Protein AF-A0A662VJV2-F1 (afdb_monomer_lite)

Structure (mmCIF, N/CA/C/O backbone):
data_AF-A0A662VJV2-F1
#
_entry.id   AF-A0A662VJV2-F1
#
loop_
_atom_site.group_PDB
_atom_site.id
_atom_site.type_symbol
_atom_site.label_atom_id
_atom_site.label_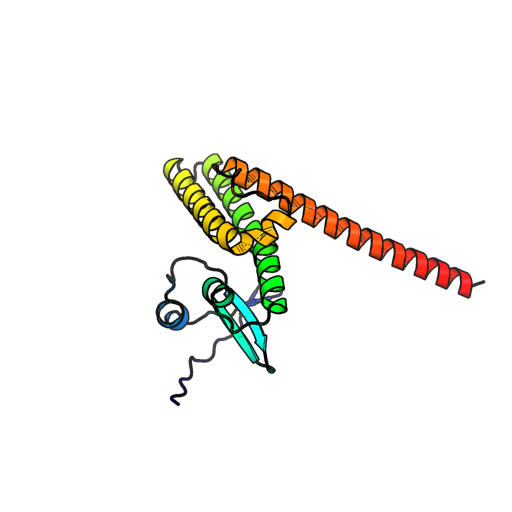alt_id
_atom_site.label_comp_id
_atom_site.label_asym_id
_atom_site.label_entity_id
_atom_site.label_seq_id
_atom_site.pdbx_PDB_ins_code
_atom_site.Cartn_x
_atom_site.Cartn_y
_atom_site.Cartn_z
_atom_site.occupancy
_atom_site.B_iso_or_equiv
_atom_site.auth_seq_id
_atom_site.auth_comp_id
_atom_site.auth_asym_id
_atom_site.auth_atom_id
_atom_site.pdbx_PDB_model_num
ATOM 1 N N . MET A 1 1 ? -32.078 6.610 -17.273 1.00 38.38 1 MET A N 1
ATOM 2 C CA . MET A 1 1 ? -30.738 6.256 -16.756 1.00 38.38 1 MET A CA 1
ATOM 3 C C . MET A 1 1 ? -30.372 4.890 -17.289 1.00 38.38 1 MET A C 1
ATOM 5 O O . MET A 1 1 ? -31.079 3.932 -16.999 1.00 38.38 1 MET A O 1
ATOM 9 N N . GLU A 1 2 ? -29.330 4.816 -18.106 1.00 34.4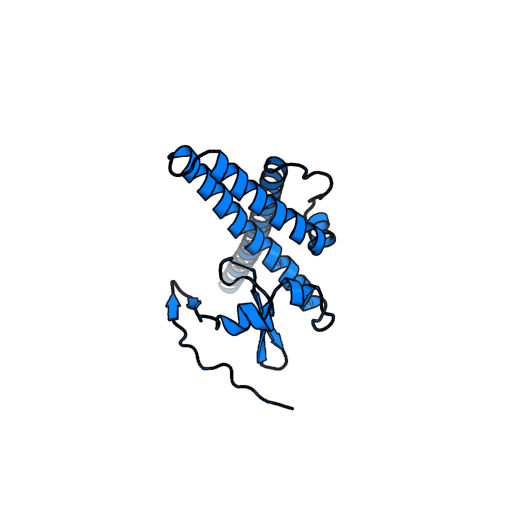1 2 GLU A N 1
ATOM 10 C CA . GLU A 1 2 ? -28.870 3.558 -18.688 1.00 34.41 2 GLU A CA 1
ATOM 11 C C . GLU A 1 2 ? -28.183 2.712 -17.603 1.00 34.41 2 GLU A C 1
ATOM 13 O O . GLU A 1 2 ? -27.300 3.191 -16.892 1.00 34.41 2 GLU A O 1
ATOM 18 N N . ARG A 1 3 ? -28.641 1.470 -17.416 1.00 33.72 3 ARG A N 1
ATOM 19 C CA . ARG A 1 3 ? -28.059 0.504 -16.474 1.00 33.72 3 ARG A CA 1
ATOM 20 C C . ARG A 1 3 ? -27.280 -0.527 -17.287 1.00 33.72 3 ARG A C 1
ATOM 22 O O . ARG A 1 3 ? -27.887 -1.283 -18.038 1.00 33.72 3 ARG A O 1
ATOM 29 N N . LYS A 1 4 ? -25.953 -0.569 -17.131 1.00 45.94 4 LYS A N 1
ATOM 30 C CA . LYS A 1 4 ? -25.071 -1.542 -17.795 1.00 45.94 4 LYS A CA 1
ATOM 31 C C . LYS A 1 4 ? -24.564 -2.563 -16.777 1.00 45.94 4 LYS A C 1
ATOM 33 O O . LYS A 1 4 ? -24.020 -2.197 -15.741 1.00 45.94 4 LYS A O 1
ATOM 38 N N . TYR A 1 5 ? -24.764 -3.844 -17.069 1.00 57.28 5 TYR A N 1
ATOM 39 C CA . TYR A 1 5 ? -24.251 -4.958 -16.274 1.00 57.28 5 TYR A CA 1
ATOM 40 C C . TYR A 1 5 ? -22.806 -5.267 -16.689 1.00 57.28 5 TYR A C 1
ATOM 42 O O . TYR A 1 5 ? -22.539 -5.521 -17.862 1.00 57.28 5 TYR A O 1
ATOM 50 N N . PHE A 1 6 ? -21.869 -5.239 -15.739 1.00 56.38 6 PHE A N 1
ATOM 51 C CA . PHE A 1 6 ? -20.427 -5.392 -16.002 1.00 56.38 6 PHE A CA 1
ATOM 52 C C . PHE A 1 6 ? -19.909 -6.837 -15.864 1.00 56.38 6 PHE A C 1
ATOM 54 O O . PHE A 1 6 ? -18.735 -7.110 -16.126 1.00 56.38 6 PHE A O 1
ATOM 61 N N . GLY A 1 7 ? -20.797 -7.782 -15.541 1.00 57.12 7 GLY A N 1
ATOM 62 C CA . GLY A 1 7 ? -20.510 -9.215 -15.534 1.00 57.12 7 GLY A CA 1
ATOM 63 C C . GLY A 1 7 ? -20.287 -9.813 -14.147 1.00 57.12 7 GLY A C 1
ATOM 64 O O . GLY A 1 7 ? -19.989 -9.124 -13.176 1.00 57.12 7 GLY A O 1
ATOM 65 N N . MET A 1 8 ? -20.416 -11.136 -14.083 1.00 67.62 8 MET A N 1
ATOM 66 C CA . MET A 1 8 ? -20.088 -11.956 -12.921 1.00 67.62 8 MET A CA 1
ATOM 67 C C . MET A 1 8 ? -18.618 -12.383 -12.992 1.00 67.62 8 MET A C 1
ATOM 69 O O . MET A 1 8 ? -18.073 -12.605 -14.080 1.00 67.62 8 MET A O 1
ATOM 73 N N . ARG A 1 9 ? -17.956 -12.491 -11.843 1.00 75.69 9 ARG A N 1
ATOM 74 C CA . ARG A 1 9 ? -16.592 -13.016 -11.728 1.00 75.69 9 ARG A CA 1
ATOM 75 C C . ARG A 1 9 ? -16.561 -14.057 -10.621 1.00 75.69 9 ARG A C 1
ATOM 77 O O . ARG A 1 9 ? -17.222 -13.886 -9.601 1.00 75.69 9 ARG A O 1
ATOM 84 N N . PHE A 1 10 ? -15.806 -15.126 -10.841 1.00 70.81 10 PHE A N 1
ATOM 85 C CA . PHE A 1 10 ? -15.585 -16.145 -9.824 1.00 70.81 10 PHE A CA 1
ATOM 86 C C . PHE A 1 10 ? -14.586 -15.628 -8.789 1.00 70.81 10 PHE A C 1
ATOM 88 O O . PHE A 1 10 ? -13.532 -15.102 -9.151 1.00 70.81 10 PHE A O 1
ATOM 95 N N . ALA A 1 11 ? -14.927 -15.784 -7.513 1.00 78.56 11 ALA A N 1
ATOM 96 C CA . ALA A 1 11 ? -13.984 -15.599 -6.424 1.00 78.56 11 ALA A CA 1
ATOM 97 C C . ALA A 1 11 ? -13.073 -16.831 -6.353 1.00 78.56 11 ALA A C 1
ATOM 99 O O . ALA A 1 11 ? -13.557 -17.958 -6.252 1.00 78.56 11 ALA A O 1
ATOM 100 N N . ILE A 1 12 ? -11.761 -16.618 -6.433 1.00 78.44 12 ILE A N 1
ATOM 101 C CA . ILE A 1 12 ? -10.755 -17.683 -6.391 1.00 78.44 12 ILE A CA 1
ATOM 102 C C . ILE A 1 12 ? -10.086 -17.653 -5.011 1.00 78.44 12 ILE A C 1
ATOM 104 O O . ILE A 1 12 ? -9.543 -16.607 -4.637 1.00 78.44 12 ILE A O 1
ATOM 108 N N . PRO A 1 13 ? -10.093 -18.756 -4.246 1.00 68.00 13 PRO A N 1
ATOM 109 C CA . PRO A 1 13 ? -9.385 -18.817 -2.973 1.00 68.00 13 PRO A CA 1
ATOM 110 C C . PRO A 1 13 ? -7.865 -18.718 -3.182 1.00 68.00 13 PRO A C 1
ATOM 112 O O . PRO A 1 13 ? -7.304 -19.311 -4.103 1.00 68.00 13 PRO A O 1
ATOM 115 N N . SER A 1 14 ? -7.181 -17.958 -2.326 1.00 63.84 14 SER A N 1
ATOM 116 C CA . SER A 1 14 ? -5.733 -17.741 -2.377 1.00 63.84 14 SER A CA 1
ATOM 117 C C . SER A 1 14 ? -5.179 -17.428 -0.986 1.00 63.84 14 SER A C 1
ATOM 119 O O . SER A 1 14 ? -5.292 -16.294 -0.520 1.00 63.84 14 SER A O 1
ATOM 121 N N . GLY A 1 15 ? -4.513 -18.402 -0.355 1.00 50.97 15 GLY A N 1
ATOM 122 C CA . GLY A 1 15 ? -3.727 -18.190 0.870 1.00 50.97 15 GLY A CA 1
ATOM 123 C C . GLY A 1 15 ? -4.503 -17.520 2.010 1.00 50.97 15 GLY A C 1
ATOM 124 O O . GLY A 1 15 ? -4.025 -16.537 2.559 1.00 50.97 15 GLY A O 1
ATOM 125 N N . GLY A 1 16 ? -5.721 -17.989 2.301 1.00 69.31 16 GLY A N 1
ATOM 126 C CA . GLY A 1 16 ? -6.588 -17.425 3.351 1.00 69.31 16 GLY A CA 1
ATOM 127 C C . GLY A 1 16 ? -7.460 -16.236 2.922 1.00 69.31 16 GLY A C 1
ATOM 128 O O . GLY A 1 16 ? -8.270 -15.766 3.709 1.00 69.31 16 GLY A O 1
ATOM 129 N N . SER A 1 17 ? -7.347 -15.776 1.673 1.00 66.56 17 SER A N 1
ATOM 130 C CA . SER A 1 17 ? -8.163 -14.690 1.104 1.00 66.56 17 SER A CA 1
ATOM 131 C C . SER A 1 17 ? -8.903 -15.133 -0.163 1.00 66.56 17 SER A C 1
ATOM 133 O O . SER A 1 17 ? -8.643 -16.212 -0.700 1.00 66.56 17 SER A O 1
ATOM 135 N N . HIS A 1 18 ? -9.812 -14.293 -0.664 1.00 71.62 18 HIS A N 1
ATOM 136 C CA . HIS A 1 18 ? -10.472 -14.485 -1.956 1.00 71.62 18 HIS A CA 1
ATOM 137 C C . HIS A 1 18 ? -10.020 -13.408 -2.941 1.00 71.62 18 HIS A C 1
ATOM 139 O O . HIS A 1 18 ? -9.952 -12.230 -2.600 1.00 71.62 18 HIS A O 1
ATOM 145 N N . LYS A 1 19 ? -9.726 -13.808 -4.179 1.00 80.25 19 LYS A N 1
ATOM 146 C CA . LYS A 1 19 ? -9.345 -12.907 -5.271 1.00 80.25 19 LYS A CA 1
ATOM 147 C C . LYS A 1 19 ? -10.443 -12.847 -6.321 1.00 80.25 19 LYS A C 1
ATOM 149 O O . LYS A 1 19 ? -11.000 -13.876 -6.696 1.00 80.25 19 LYS A O 1
ATOM 154 N N . VAL A 1 20 ? -10.702 -11.648 -6.838 1.00 78.12 20 VAL A N 1
ATOM 155 C CA . VAL A 1 20 ? -11.594 -11.408 -7.978 1.00 78.12 20 VAL A CA 1
ATOM 156 C C . VAL A 1 20 ? -10.830 -10.622 -9.037 1.00 78.12 20 VAL A C 1
ATOM 158 O O . VAL A 1 20 ? -10.206 -9.607 -8.739 1.00 78.12 20 VAL A O 1
ATOM 161 N N . THR A 1 21 ? -10.868 -11.086 -10.286 1.00 80.00 21 THR A N 1
ATOM 162 C CA . THR A 1 21 ? -10.237 -10.377 -11.406 1.00 80.00 21 THR A CA 1
ATOM 163 C C . THR A 1 21 ? -11.156 -9.278 -11.926 1.00 80.00 21 THR A C 1
ATOM 165 O O . THR A 1 21 ? -12.260 -9.554 -12.406 1.00 80.00 21 THR A O 1
ATOM 168 N N . LEU A 1 22 ? -10.682 -8.033 -11.883 1.00 79.56 22 LEU A N 1
ATOM 169 C CA . LEU A 1 22 ? -11.408 -6.895 -12.437 1.00 79.56 22 LEU A CA 1
ATOM 170 C C . LEU A 1 22 ? -11.365 -6.904 -13.977 1.00 79.56 22 LEU A C 1
ATOM 172 O O . LEU A 1 22 ? -10.326 -7.222 -14.563 1.00 79.56 22 LEU A O 1
ATOM 176 N N . PRO A 1 23 ? -12.473 -6.567 -14.666 1.00 79.56 23 PRO A N 1
ATOM 177 C CA . PRO A 1 23 ? -12.475 -6.438 -16.119 1.00 79.56 23 PRO A CA 1
ATOM 178 C C . PRO A 1 23 ? -11.491 -5.358 -16.583 1.00 79.56 23 PRO A C 1
ATOM 180 O O . PRO A 1 23 ? -11.492 -4.247 -16.059 1.00 79.56 23 PRO A O 1
ATOM 183 N N . LYS A 1 24 ? -10.719 -5.650 -17.634 1.00 81.38 24 LYS A N 1
ATOM 184 C CA . LYS A 1 24 ? -9.764 -4.699 -18.224 1.00 81.38 24 LYS A CA 1
ATOM 185 C C . LYS A 1 24 ? -10.417 -3.373 -18.640 1.00 81.38 24 LYS A C 1
ATOM 187 O O . LYS A 1 24 ? -9.817 -2.322 -18.472 1.00 81.38 24 LYS A O 1
ATOM 192 N N . THR A 1 25 ? -11.658 -3.420 -19.121 1.00 82.31 25 THR A N 1
ATOM 193 C CA . THR A 1 25 ? -12.433 -2.238 -19.526 1.00 82.31 25 THR A CA 1
ATOM 194 C C . THR A 1 25 ? -12.760 -1.307 -18.359 1.00 82.31 25 THR A C 1
ATOM 196 O O . THR A 1 25 ? -12.705 -0.097 -18.527 1.00 82.31 25 THR A O 1
ATOM 199 N N . LEU A 1 26 ? -13.029 -1.834 -17.156 1.00 80.88 26 LEU A N 1
ATOM 200 C CA . LEU A 1 26 ? -13.175 -1.000 -15.955 1.00 80.88 26 LEU A CA 1
ATOM 201 C C . LEU A 1 26 ? -11.878 -0.215 -15.700 1.00 80.88 26 LEU A C 1
ATOM 203 O O . LEU A 1 26 ? -11.906 0.991 -15.478 1.00 80.88 26 LEU A O 1
ATOM 207 N N . VAL A 1 27 ? -10.738 -0.897 -15.803 1.00 81.88 27 VAL A N 1
ATOM 208 C CA . VAL A 1 27 ? -9.419 -0.306 -15.557 1.00 81.88 27 VAL A CA 1
ATOM 209 C C . VAL A 1 27 ? -9.063 0.749 -16.611 1.00 81.88 27 VAL A C 1
ATOM 211 O O . VAL A 1 27 ? -8.701 1.870 -16.262 1.00 81.88 27 VAL A O 1
ATOM 214 N N . GLU A 1 28 ? -9.189 0.418 -17.896 1.00 84.44 28 GLU A N 1
ATOM 215 C CA . GLU A 1 28 ? -8.729 1.284 -18.989 1.00 84.44 28 GLU A CA 1
ATOM 216 C C . GLU A 1 28 ? -9.735 2.381 -19.360 1.00 84.44 28 GLU A C 1
ATOM 218 O O . GLU A 1 28 ? -9.326 3.502 -19.649 1.00 84.44 28 GLU A O 1
ATOM 223 N N . GLU A 1 29 ? -11.042 2.103 -19.338 1.00 82.88 29 GLU A N 1
ATOM 224 C CA . GLU A 1 29 ? -12.062 3.049 -19.816 1.00 82.88 29 GLU A CA 1
ATOM 225 C C . GLU A 1 29 ? -12.680 3.872 -18.681 1.00 82.88 29 GLU A C 1
ATOM 227 O O . GLU A 1 29 ? -12.889 5.076 -18.840 1.00 82.88 29 GLU A O 1
ATOM 232 N N . VAL A 1 30 ? -12.969 3.245 -17.533 1.00 79.94 30 VAL A N 1
ATOM 233 C CA . VAL A 1 30 ? -13.621 3.929 -16.401 1.00 79.94 30 VAL A CA 1
ATOM 234 C C . VAL A 1 30 ? -12.587 4.633 -15.534 1.00 79.94 30 VAL A C 1
ATOM 236 O O . VAL A 1 30 ? -12.712 5.829 -15.280 1.00 79.94 30 VAL A O 1
ATOM 239 N N . TRP A 1 31 ? -11.543 3.918 -15.115 1.00 82.06 31 TRP A N 1
ATOM 240 C CA . TRP A 1 31 ? -10.487 4.486 -14.273 1.00 82.06 31 TRP A CA 1
ATOM 241 C C . TRP A 1 31 ? -9.362 5.156 -15.062 1.00 82.06 31 TRP A C 1
ATOM 243 O O . TRP A 1 31 ? -8.546 5.855 -14.470 1.00 82.06 31 TRP A O 1
ATOM 253 N N . ARG A 1 32 ? -9.322 4.989 -16.393 1.00 82.75 32 ARG A N 1
ATOM 254 C CA . ARG A 1 32 ? -8.286 5.570 -17.268 1.00 82.75 32 ARG A CA 1
ATOM 255 C C . ARG A 1 32 ? -6.863 5.202 -16.827 1.00 82.75 32 ARG A C 1
ATOM 257 O O . ARG A 1 32 ? -5.937 6.002 -16.949 1.00 82.75 32 ARG A O 1
ATOM 264 N N . ARG A 1 33 ? -6.687 3.983 -16.307 1.00 78.75 33 ARG A N 1
ATOM 265 C CA . ARG A 1 33 ? -5.404 3.440 -15.845 1.00 78.75 33 ARG A CA 1
ATOM 266 C C . ARG A 1 33 ? -4.813 2.468 -16.854 1.00 78.75 33 ARG A C 1
ATOM 268 O O . ARG A 1 33 ? -5.524 1.760 -17.562 1.00 78.75 33 ARG A O 1
ATOM 275 N N . SER A 1 34 ? -3.484 2.391 -16.869 1.00 76.12 34 SER A N 1
ATOM 276 C CA . SER A 1 34 ? -2.772 1.337 -17.589 1.00 76.12 34 SER A CA 1
ATOM 277 C C . SER A 1 34 ? -3.055 -0.016 -16.939 1.00 76.12 34 SER A C 1
ATOM 279 O O . SER A 1 34 ? -2.812 -0.202 -15.751 1.00 76.12 34 SER A O 1
ATOM 281 N N . SER A 1 35 ? -3.493 -0.996 -17.729 1.00 68.81 35 SER A N 1
ATOM 282 C CA . SER A 1 35 ? -3.644 -2.388 -17.278 1.00 68.81 35 SER A CA 1
ATOM 283 C C . SER A 1 35 ? -2.310 -3.107 -17.029 1.00 68.81 35 SER A C 1
ATOM 285 O O . SER A 1 35 ? -2.301 -4.245 -16.563 1.00 68.81 35 SER A O 1
ATOM 287 N N . ARG A 1 36 ? -1.180 -2.466 -17.363 1.00 65.56 36 ARG A N 1
ATOM 288 C CA . ARG A 1 36 ? 0.172 -3.031 -17.235 1.00 65.56 36 ARG A CA 1
ATOM 289 C C . ARG A 1 36 ? 0.869 -2.660 -15.928 1.00 65.56 36 ARG A C 1
ATOM 291 O O . ARG A 1 36 ? 1.921 -3.220 -15.638 1.00 65.56 36 ARG A O 1
ATOM 298 N N . GLU A 1 37 ? 0.312 -1.730 -15.158 1.00 65.75 37 GLU A N 1
ATOM 299 C CA . GLU A 1 37 ? 0.891 -1.275 -13.895 1.00 65.75 37 GLU A CA 1
ATOM 300 C C . GLU A 1 37 ? -0.068 -1.541 -12.737 1.00 65.75 37 GLU A C 1
ATOM 302 O O . GLU A 1 37 ? -1.281 -1.397 -12.872 1.00 65.75 37 GLU A O 1
ATOM 307 N N . GLY A 1 38 ? 0.478 -1.952 -11.591 1.00 68.31 38 GLY A N 1
ATOM 308 C CA . GLY A 1 38 ? -0.301 -2.082 -10.365 1.00 68.31 38 GLY A CA 1
ATOM 309 C C . GLY A 1 38 ? -0.603 -0.705 -9.782 1.00 68.31 38 GLY A C 1
ATOM 310 O O . GLY A 1 38 ? 0.294 0.129 -9.674 1.00 68.31 38 GLY A O 1
ATOM 311 N N . PHE A 1 39 ? -1.849 -0.483 -9.378 1.00 74.38 39 PHE A N 1
ATOM 312 C CA . PHE A 1 39 ? -2.289 0.734 -8.701 1.00 74.38 39 PHE A CA 1
ATOM 313 C C . PHE A 1 39 ? -3.189 0.372 -7.508 1.00 74.38 39 PHE A C 1
ATOM 315 O O . PHE A 1 39 ? -3.821 -0.688 -7.519 1.00 74.38 39 PHE A O 1
ATOM 322 N N . PRO A 1 40 ? -3.216 1.208 -6.458 1.00 75.38 40 PRO A N 1
ATOM 323 C CA . PRO A 1 40 ? -4.037 0.964 -5.278 1.00 75.38 40 PRO A CA 1
ATOM 324 C C . PRO A 1 40 ? -5.528 1.171 -5.572 1.00 75.38 40 PRO A C 1
ATOM 326 O O . PRO A 1 40 ? -5.916 2.104 -6.280 1.00 75.38 40 PRO A O 1
ATOM 329 N N . ILE A 1 41 ? -6.350 0.292 -5.002 1.00 81.81 41 ILE A N 1
ATOM 330 C CA . ILE A 1 41 ? -7.810 0.278 -5.128 1.00 81.81 41 ILE A CA 1
ATOM 331 C C . ILE A 1 41 ? -8.390 0.215 -3.717 1.00 81.81 41 ILE A C 1
ATOM 333 O O . ILE A 1 41 ? -7.911 -0.563 -2.893 1.00 81.81 41 ILE A O 1
ATOM 337 N N . CYS A 1 42 ? -9.425 1.006 -3.466 1.00 82.00 42 CYS A N 1
ATOM 338 C CA . CYS A 1 42 ? -10.130 1.078 -2.195 1.00 82.00 42 CYS A CA 1
ATOM 339 C C . CYS A 1 42 ? -11.476 0.351 -2.292 1.00 82.00 42 CYS A C 1
ATOM 341 O O . CYS A 1 42 ? -12.168 0.438 -3.310 1.00 82.00 42 CYS A O 1
ATOM 343 N N . PHE A 1 43 ? -11.851 -0.351 -1.223 1.00 84.06 43 PHE A N 1
ATOM 344 C CA . PHE A 1 43 ? -13.154 -0.997 -1.077 1.00 84.06 43 PHE A CA 1
ATOM 345 C C . PHE A 1 43 ? -13.923 -0.280 0.028 1.00 84.06 43 PHE A C 1
ATOM 347 O O . PHE A 1 43 ? -13.470 -0.263 1.167 1.00 84.06 43 PHE A O 1
ATOM 354 N N . VAL A 1 44 ? -15.075 0.306 -0.293 1.00 81.81 44 VAL A N 1
ATOM 355 C CA . VAL A 1 44 ? -15.846 1.125 0.653 1.00 81.81 44 VAL A CA 1
ATOM 356 C C . VAL A 1 44 ? -17.261 0.577 0.777 1.00 81.81 44 VAL A C 1
ATOM 358 O O . VAL A 1 44 ? -17.946 0.410 -0.229 1.00 81.81 44 VAL A O 1
ATOM 361 N N . LEU A 1 45 ? -17.721 0.302 1.998 1.00 79.25 45 LEU A N 1
ATOM 362 C CA . LEU A 1 45 ? -19.107 -0.092 2.258 1.00 79.25 45 LEU A CA 1
ATOM 363 C C . LEU A 1 45 ? -19.955 1.158 2.531 1.00 79.25 45 LEU A C 1
ATOM 365 O O . LEU A 1 45 ? -19.815 1.784 3.575 1.00 79.25 45 LEU A O 1
ATOM 369 N N . MET A 1 46 ? -20.863 1.504 1.618 1.00 78.94 46 MET A N 1
ATOM 370 C CA . MET A 1 46 ? -21.834 2.590 1.808 1.00 78.94 46 MET A CA 1
ATOM 371 C C . MET A 1 46 ? -23.237 2.093 1.482 1.00 78.94 46 MET A C 1
ATOM 373 O O . MET A 1 46 ? -23.435 1.405 0.484 1.00 78.94 46 MET A O 1
ATOM 377 N N . GLU A 1 47 ? -24.218 2.423 2.326 1.00 83.06 47 GLU A N 1
ATOM 378 C CA . GLU A 1 47 ? -25.633 2.069 2.109 1.00 83.06 47 GLU A CA 1
ATOM 379 C C . GLU A 1 47 ? -25.845 0.575 1.779 1.00 83.06 47 GLU A C 1
ATOM 381 O O . GLU A 1 47 ? -26.618 0.208 0.891 1.00 83.06 47 GLU A O 1
ATOM 386 N N . ASN A 1 48 ? -25.123 -0.302 2.489 1.00 79.44 48 ASN A N 1
ATOM 387 C CA . ASN A 1 48 ? -25.145 -1.756 2.292 1.00 79.44 48 ASN A CA 1
ATOM 388 C C . ASN A 1 48 ? -24.638 -2.222 0.907 1.00 79.44 48 ASN A C 1
ATOM 390 O O . ASN A 1 48 ? -25.027 -3.280 0.407 1.00 79.44 48 ASN A O 1
ATOM 394 N N . ARG A 1 49 ? -23.778 -1.426 0.259 1.00 81.62 49 ARG A N 1
ATOM 395 C CA . ARG A 1 49 ? -23.137 -1.737 -1.025 1.00 81.62 49 ARG A CA 1
ATOM 396 C C . ARG A 1 49 ? -21.635 -1.529 -0.945 1.00 81.62 49 ARG A C 1
ATOM 398 O O . ARG A 1 49 ? -21.173 -0.536 -0.395 1.00 81.62 49 ARG A O 1
ATOM 405 N N . VAL A 1 50 ? -20.881 -2.453 -1.533 1.00 79.88 50 VAL A N 1
ATOM 406 C CA . VAL A 1 50 ? -19.429 -2.316 -1.675 1.00 79.88 50 VAL A CA 1
ATOM 407 C C . VAL A 1 50 ? -19.127 -1.557 -2.961 1.00 79.88 50 VAL A C 1
ATOM 409 O O . VAL A 1 50 ? -19.455 -2.011 -4.059 1.00 79.88 50 VAL A O 1
ATOM 412 N N . PHE A 1 51 ? -18.489 -0.407 -2.810 1.00 82.44 51 PHE A N 1
ATOM 413 C CA . PHE A 1 51 ? -17.908 0.387 -3.877 1.00 82.44 51 PHE A CA 1
ATOM 414 C C . PHE A 1 51 ? -16.440 0.008 -4.028 1.00 82.44 51 PHE A C 1
ATOM 416 O O . PHE A 1 51 ? -15.737 -0.198 -3.042 1.00 82.44 51 PHE A O 1
ATOM 423 N N . ILE A 1 52 ? -15.994 -0.109 -5.275 1.00 85.44 52 ILE A N 1
ATOM 424 C CA . ILE A 1 52 ? -14.597 -0.357 -5.623 1.00 85.44 52 ILE A CA 1
ATOM 425 C C . ILE A 1 52 ? -14.132 0.883 -6.376 1.00 85.44 52 ILE A C 1
ATOM 427 O O . ILE A 1 52 ? -14.655 1.163 -7.457 1.00 85.44 52 ILE A O 1
ATOM 431 N N . GLU A 1 53 ? -13.185 1.624 -5.813 1.00 84.00 53 GLU A N 1
ATOM 432 C CA . GLU A 1 53 ? -12.740 2.908 -6.354 1.00 84.00 53 GLU A CA 1
ATOM 433 C C . GLU A 1 53 ? -11.216 2.946 -6.500 1.00 84.00 53 GLU A C 1
ATOM 435 O O . GLU A 1 53 ? -10.470 2.386 -5.698 1.00 84.00 53 GLU A O 1
ATOM 440 N N . ASP A 1 54 ? -10.749 3.619 -7.546 1.00 84.00 54 ASP A N 1
ATOM 441 C CA . ASP A 1 54 ? -9.351 4.025 -7.675 1.00 84.00 54 ASP A CA 1
ATOM 442 C C . ASP A 1 54 ? -8.985 5.006 -6.540 1.00 84.00 54 ASP A C 1
ATOM 444 O O . ASP A 1 54 ? -9.741 5.935 -6.246 1.00 84.00 54 ASP A O 1
ATOM 448 N N . LEU A 1 55 ? -7.815 4.821 -5.914 1.00 83.19 55 LEU A N 1
ATOM 449 C CA . LEU A 1 55 ? -7.381 5.659 -4.788 1.00 83.19 55 LEU A CA 1
ATOM 450 C C . LEU A 1 55 ? -7.287 7.151 -5.146 1.00 83.19 55 LEU A C 1
ATOM 452 O O . LEU A 1 55 ? -7.684 8.002 -4.358 1.00 83.19 55 LEU A O 1
ATOM 456 N N . ASP A 1 56 ? -6.746 7.495 -6.316 1.00 80.69 56 ASP A N 1
ATOM 457 C CA . ASP A 1 56 ? -6.558 8.900 -6.693 1.00 80.69 56 ASP A CA 1
ATOM 458 C C . ASP A 1 56 ? -7.897 9.611 -6.897 1.00 80.69 56 ASP A C 1
ATOM 460 O O . ASP A 1 56 ? -8.033 10.789 -6.565 1.00 80.69 56 ASP A O 1
ATOM 464 N N . ARG A 1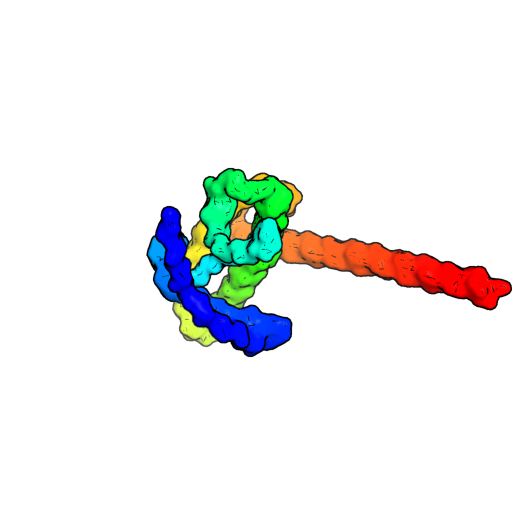 57 ? -8.889 8.893 -7.419 1.00 81.62 57 ARG A N 1
ATOM 465 C CA . ARG A 1 57 ? -10.265 9.341 -7.560 1.00 81.62 57 ARG A CA 1
ATOM 466 C C . ARG A 1 57 ? -10.918 9.487 -6.196 1.00 81.62 57 ARG A C 1
ATOM 468 O O . ARG A 1 57 ? -11.489 10.536 -5.933 1.00 81.62 57 ARG A O 1
ATOM 475 N N . MET A 1 58 ? -10.773 8.501 -5.317 1.00 85.06 58 MET A N 1
ATOM 476 C CA . MET A 1 58 ? -11.311 8.574 -3.960 1.00 85.06 58 MET A CA 1
ATOM 477 C C . MET A 1 58 ? -10.808 9.814 -3.206 1.00 85.06 58 MET A C 1
ATOM 479 O O . MET A 1 58 ? -11.612 10.558 -2.653 1.00 85.06 58 MET A O 1
ATOM 483 N N . LEU A 1 59 ? -9.503 10.094 -3.273 1.00 82.12 59 LEU A N 1
ATOM 484 C CA . LEU A 1 59 ? -8.879 11.249 -2.612 1.00 82.12 59 LEU A CA 1
ATOM 485 C C . LEU A 1 59 ? -9.196 12.605 -3.266 1.00 82.12 59 LEU A C 1
ATOM 487 O O . LEU A 1 59 ? -8.902 13.640 -2.676 1.00 82.12 59 LEU A O 1
ATOM 491 N N . SER A 1 60 ? -9.723 12.626 -4.493 1.00 79.69 60 SER A N 1
ATOM 492 C CA . SER A 1 60 ? -9.994 13.867 -5.239 1.00 79.69 60 SER A CA 1
ATOM 493 C C . SER A 1 60 ? -11.472 14.242 -5.310 1.00 79.69 60 SER A C 1
ATOM 495 O O . SER A 1 60 ? -11.801 15.291 -5.862 1.00 79.69 60 SER A O 1
ATOM 497 N N . THR A 1 61 ? -12.363 13.408 -4.775 1.00 78.62 61 THR A N 1
ATOM 498 C CA . THR A 1 61 ? -13.810 13.652 -4.787 1.00 78.62 61 THR A CA 1
ATOM 499 C C . THR A 1 61 ? -14.344 13.968 -3.397 1.00 78.62 61 THR A C 1
ATOM 501 O O . THR A 1 61 ? -13.970 13.305 -2.437 1.00 78.62 61 THR A O 1
ATOM 504 N N . ASP A 1 62 ? -15.339 14.851 -3.319 1.00 81.50 62 ASP A N 1
ATOM 505 C CA . ASP A 1 62 ? -16.062 15.168 -2.073 1.00 81.50 62 ASP A CA 1
ATOM 506 C C . ASP A 1 62 ? -17.169 14.142 -1.745 1.00 81.50 62 ASP A C 1
ATOM 508 O O . ASP A 1 62 ? -18.079 14.406 -0.963 1.00 81.50 62 ASP A O 1
ATOM 512 N N . LEU A 1 63 ? -17.138 12.972 -2.394 1.00 83.25 63 LEU A N 1
ATOM 513 C CA . LEU A 1 63 ? -18.169 11.936 -2.269 1.00 83.25 63 LEU A CA 1
ATOM 514 C C . LEU A 1 63 ? -18.045 11.120 -0.978 1.00 83.25 63 LEU A C 1
ATOM 516 O O . LEU A 1 63 ? -19.006 10.461 -0.583 1.00 83.25 63 LEU A O 1
ATOM 520 N N . TYR A 1 64 ? -16.871 11.141 -0.346 1.00 84.88 64 TYR A N 1
ATOM 521 C CA . TYR A 1 64 ? -16.550 10.293 0.793 1.00 84.88 64 TYR A CA 1
ATOM 522 C C . TYR A 1 64 ? -16.454 11.122 2.083 1.00 84.88 64 TYR A C 1
ATOM 524 O O . TYR A 1 64 ? -15.819 12.179 2.077 1.00 84.88 64 TYR A O 1
ATOM 532 N N . PRO A 1 65 ? -17.055 10.655 3.196 1.00 84.06 65 PRO A N 1
ATOM 533 C CA . PRO A 1 65 ? -16.915 11.296 4.498 1.00 84.06 65 PRO A CA 1
ATOM 534 C C . PRO A 1 65 ? -15.442 11.414 4.934 1.00 84.06 65 PRO A C 1
ATOM 536 O O . PRO A 1 65 ? -14.649 10.511 4.635 1.00 84.06 65 PRO A O 1
ATOM 539 N N . PRO A 1 66 ? -15.065 12.474 5.677 1.00 82.25 66 PRO A N 1
ATOM 540 C CA . PRO A 1 66 ? -13.698 12.669 6.167 1.00 82.25 66 PRO A CA 1
ATOM 541 C C . PRO A 1 66 ? -13.139 11.487 6.967 1.00 82.25 66 PRO A C 1
ATOM 543 O O . PRO A 1 66 ? -11.935 11.241 6.935 1.00 82.25 66 PRO A O 1
ATOM 546 N N . GLU A 1 67 ? -13.996 10.754 7.675 1.00 83.06 67 GLU A N 1
ATOM 547 C CA . GLU A 1 67 ? -13.627 9.590 8.479 1.00 83.06 67 GLU A CA 1
ATOM 548 C C . GLU A 1 67 ? -13.119 8.446 7.593 1.00 83.06 67 GLU A C 1
ATOM 550 O O . GLU A 1 67 ? -12.044 7.908 7.847 1.00 83.06 67 GLU A O 1
ATOM 555 N N . ILE A 1 68 ? -13.831 8.153 6.497 1.00 83.56 68 ILE A N 1
ATOM 556 C CA . ILE A 1 68 ? -13.427 7.131 5.519 1.00 83.56 68 ILE A CA 1
ATOM 557 C C . ILE A 1 68 ? -12.126 7.547 4.833 1.00 83.56 68 ILE A C 1
ATOM 559 O O . ILE A 1 68 ? -11.228 6.730 4.640 1.00 83.56 68 ILE A O 1
ATOM 563 N N . LEU A 1 69 ? -12.003 8.827 4.468 1.00 82.56 69 LEU A N 1
ATOM 564 C CA . LEU A 1 69 ? -10.774 9.331 3.862 1.00 82.56 69 LEU A CA 1
ATOM 565 C C . LEU A 1 69 ? -9.587 9.145 4.811 1.00 82.56 69 LEU A C 1
ATOM 567 O O . LEU A 1 69 ? -8.549 8.667 4.372 1.00 82.56 69 LEU A O 1
ATOM 571 N N . LYS A 1 70 ? -9.749 9.428 6.108 1.00 80.50 70 LYS A N 1
ATOM 572 C CA . LYS A 1 70 ? -8.696 9.241 7.114 1.00 80.50 70 LYS A CA 1
ATOM 573 C C . LYS A 1 70 ? -8.249 7.779 7.243 1.00 80.50 70 LYS A C 1
ATOM 575 O O . LYS A 1 70 ? -7.048 7.538 7.346 1.00 80.50 70 LYS A O 1
ATOM 580 N N . GLU A 1 71 ? -9.177 6.823 7.212 1.00 81.69 71 GLU A N 1
ATOM 581 C CA . GLU A 1 71 ? -8.846 5.387 7.206 1.00 81.69 71 GLU A CA 1
ATOM 582 C C . GLU A 1 71 ? -8.071 4.998 5.943 1.00 81.69 71 GLU A C 1
ATOM 584 O O . GLU A 1 71 ? -7.041 4.340 6.028 1.00 81.69 71 GLU A O 1
ATOM 589 N N . VAL A 1 72 ? -8.483 5.492 4.773 1.00 82.94 72 VAL A N 1
ATOM 590 C CA . VAL A 1 72 ? -7.767 5.245 3.512 1.00 82.94 72 VAL A CA 1
ATOM 591 C C . VAL A 1 72 ? -6.377 5.882 3.488 1.00 82.94 72 VAL A C 1
ATOM 593 O O . VAL A 1 72 ? -5.443 5.291 2.943 1.00 82.94 72 VAL A O 1
ATOM 596 N N . GLU A 1 73 ? -6.208 7.070 4.077 1.00 76.31 73 GLU A N 1
ATOM 597 C CA . GLU A 1 73 ? -4.888 7.685 4.268 1.00 76.31 73 GLU A CA 1
ATOM 598 C C . GLU A 1 73 ? -3.982 6.784 5.122 1.00 76.31 73 GLU A C 1
ATOM 600 O O . GLU A 1 73 ? -2.797 6.636 4.815 1.00 76.31 73 GLU A O 1
ATOM 605 N N . GLN A 1 74 ? -4.537 6.167 6.166 1.00 74.44 74 GLN A N 1
ATOM 606 C CA . GLN A 1 74 ? -3.812 5.278 7.068 1.00 74.44 74 GLN A CA 1
ATOM 607 C C . GLN A 1 74 ? -3.468 3.935 6.410 1.00 74.44 74 GLN A C 1
ATOM 609 O O . GLN A 1 74 ? -2.293 3.575 6.368 1.00 74.44 74 GLN A O 1
ATOM 614 N N . ASP A 1 75 ? -4.431 3.271 5.772 1.00 76.38 75 ASP A N 1
ATOM 615 C CA . ASP A 1 75 ? -4.207 2.043 5.002 1.00 76.38 75 ASP A CA 1
ATOM 616 C C . ASP A 1 75 ? -3.185 2.252 3.882 1.00 76.38 75 ASP A C 1
ATOM 618 O O . ASP A 1 75 ? -2.346 1.390 3.607 1.00 76.38 75 ASP A O 1
ATOM 622 N N . TRP A 1 76 ? -3.235 3.402 3.200 1.00 76.62 76 TRP A N 1
ATOM 623 C CA . TRP A 1 76 ? -2.262 3.695 2.157 1.00 76.62 76 TRP A CA 1
ATOM 624 C C . TRP A 1 76 ? -0.862 3.848 2.720 1.00 76.62 76 TRP A C 1
ATOM 626 O O . TRP A 1 76 ? 0.082 3.378 2.078 1.00 76.62 76 TRP A O 1
ATOM 636 N N . LEU A 1 77 ? -0.723 4.508 3.875 1.00 67.56 77 LEU A N 1
ATOM 637 C CA . LEU A 1 77 ? 0.550 4.541 4.567 1.00 67.56 77 LEU A CA 1
ATOM 638 C C . LEU A 1 77 ? 0.948 3.097 4.825 1.00 67.56 77 LEU A C 1
ATOM 640 O O . LEU A 1 77 ? 1.826 2.614 4.116 1.00 67.56 77 LEU A O 1
ATOM 644 N N . GLU A 1 78 ? 0.256 2.387 5.707 1.00 68.62 78 GLU A N 1
ATOM 645 C CA . GLU A 1 78 ? 0.623 1.049 6.182 1.00 68.62 78 GLU A CA 1
ATOM 646 C C . GLU A 1 78 ? 0.894 0.045 5.047 1.00 68.62 78 GLU A C 1
ATOM 648 O O . GLU A 1 78 ? 1.929 -0.623 5.006 1.00 68.62 78 GLU A O 1
ATOM 653 N N . TYR A 1 79 ? -0.003 -0.058 4.068 1.00 67.56 79 TYR A N 1
ATOM 654 C CA . TYR A 1 79 ? 0.096 -1.051 2.999 1.00 67.56 79 TYR A CA 1
ATOM 655 C C . TYR A 1 79 ? 0.937 -0.566 1.816 1.00 67.56 79 TYR A C 1
ATOM 657 O O . TYR A 1 79 ? 1.786 -1.291 1.281 1.00 67.56 79 TYR A O 1
ATOM 665 N N . GLY A 1 80 ? 0.717 0.677 1.388 1.00 67.31 80 GLY A N 1
ATOM 666 C CA . GLY A 1 80 ? 1.428 1.269 0.264 1.00 67.31 80 GLY A CA 1
ATOM 667 C C . GLY A 1 80 ? 2.924 1.411 0.542 1.00 67.31 80 GLY A C 1
ATOM 668 O O . GLY A 1 80 ? 3.726 1.234 -0.386 1.00 67.31 80 GLY A O 1
ATOM 669 N N . TRP A 1 81 ? 3.318 1.686 1.790 1.00 65.88 81 TRP A N 1
ATOM 670 C CA . TRP A 1 81 ? 4.726 1.756 2.184 1.00 65.88 81 TRP A CA 1
ATOM 671 C C . TRP A 1 81 ? 5.360 0.355 2.222 1.00 65.88 81 TRP A C 1
ATOM 673 O O . TRP A 1 81 ? 6.409 0.152 1.600 1.00 65.88 81 TRP A O 1
ATOM 683 N N . LYS A 1 82 ? 4.693 -0.645 2.827 1.00 66.44 82 LYS A N 1
ATOM 684 C CA . LYS A 1 82 ? 5.196 -2.033 2.946 1.00 66.44 82 LYS A CA 1
ATOM 685 C C . LYS A 1 82 ? 5.490 -2.672 1.597 1.00 66.44 82 LYS A C 1
ATOM 687 O O . LYS A 1 82 ? 6.539 -3.294 1.405 1.00 66.44 82 LYS A O 1
ATOM 692 N N . VAL A 1 83 ? 4.581 -2.505 0.637 1.00 73.00 83 VAL A N 1
ATOM 693 C CA . VAL A 1 83 ? 4.740 -3.071 -0.711 1.00 73.00 83 VAL A CA 1
ATOM 694 C C . VAL A 1 83 ? 5.957 -2.469 -1.419 1.00 73.00 83 VAL A C 1
ATOM 696 O O . VAL A 1 83 ? 6.726 -3.198 -2.049 1.00 73.00 83 VAL A O 1
ATOM 699 N N . ARG A 1 84 ? 6.181 -1.157 -1.283 1.00 74.75 84 ARG A N 1
ATOM 700 C CA . ARG A 1 84 ? 7.332 -0.471 -1.895 1.00 74.75 84 ARG A CA 1
ATOM 701 C C . ARG A 1 84 ? 8.649 -0.832 -1.208 1.00 74.75 84 ARG A C 1
ATOM 703 O O . ARG A 1 84 ? 9.622 -1.099 -1.907 1.00 74.75 84 ARG A O 1
ATOM 710 N N . ALA A 1 85 ? 8.656 -0.951 0.121 1.00 73.19 85 ALA A N 1
ATOM 711 C CA . ALA A 1 85 ? 9.800 -1.437 0.904 1.00 73.19 85 ALA A CA 1
ATOM 712 C C . ALA A 1 85 ? 10.247 -2.823 0.476 1.00 73.19 85 ALA A C 1
ATOM 714 O O . ALA A 1 85 ? 11.425 -3.078 0.230 1.00 73.19 85 ALA A O 1
ATOM 715 N N . LYS A 1 86 ? 9.278 -3.728 0.348 1.00 79.19 86 LYS A N 1
ATOM 716 C CA . LYS A 1 86 ? 9.535 -5.077 -0.129 1.00 79.19 86 LYS A CA 1
ATOM 717 C C . LYS A 1 86 ? 10.112 -5.064 -1.543 1.00 79.19 86 LYS A C 1
ATOM 719 O O . LYS A 1 86 ? 11.089 -5.761 -1.793 1.00 79.19 86 LYS A O 1
ATOM 724 N N . LYS A 1 87 ? 9.554 -4.242 -2.435 1.00 82.69 87 LYS A N 1
ATOM 725 C CA . LYS A 1 87 ? 10.021 -4.148 -3.819 1.00 82.69 87 LYS A CA 1
ATOM 726 C C . LYS A 1 87 ? 11.451 -3.605 -3.928 1.00 82.69 87 LYS A C 1
ATOM 728 O O . LYS A 1 87 ? 12.223 -4.155 -4.704 1.00 82.69 87 LYS A O 1
ATOM 733 N N . LEU A 1 88 ? 11.825 -2.591 -3.142 1.00 82.94 88 LEU A N 1
ATOM 734 C CA . LEU A 1 88 ? 13.209 -2.091 -3.088 1.00 82.94 88 LEU A CA 1
ATOM 735 C C . LEU A 1 88 ? 14.180 -3.183 -2.619 1.00 82.94 88 LEU A C 1
ATOM 737 O O . LEU A 1 88 ? 15.137 -3.487 -3.322 1.00 82.94 88 LEU A O 1
ATOM 741 N N . ARG A 1 89 ? 13.862 -3.880 -1.520 1.00 81.94 89 ARG A N 1
ATOM 742 C CA . ARG A 1 89 ? 14.677 -5.011 -1.036 1.00 81.94 89 ARG A CA 1
ATOM 743 C C . ARG A 1 89 ? 14.809 -6.133 -2.071 1.00 81.94 89 ARG A C 1
ATOM 745 O O . ARG A 1 89 ? 15.857 -6.764 -2.190 1.00 81.94 89 ARG A O 1
ATOM 752 N N . GLU A 1 90 ? 13.750 -6.408 -2.829 1.00 88.19 90 GLU A N 1
ATOM 753 C CA . GLU A 1 90 ? 13.794 -7.378 -3.927 1.00 88.19 90 GLU A CA 1
ATOM 754 C C . GLU A 1 90 ? 14.697 -6.915 -5.077 1.00 88.19 90 GLU A C 1
ATOM 756 O O . GLU A 1 90 ? 15.407 -7.748 -5.642 1.00 88.19 90 GLU A O 1
ATOM 761 N N . LEU A 1 91 ? 14.696 -5.621 -5.413 1.00 88.25 91 LEU A N 1
ATOM 762 C CA . LEU A 1 91 ? 15.596 -5.039 -6.412 1.00 88.25 91 LEU A CA 1
ATOM 763 C C . LEU A 1 91 ? 17.058 -5.126 -5.956 1.00 88.25 91 LEU A C 1
ATOM 765 O O . LEU A 1 91 ? 17.890 -5.580 -6.740 1.00 88.25 91 LEU A O 1
ATOM 769 N N . ASP A 1 92 ? 17.354 -4.820 -4.689 1.00 85.19 92 ASP A N 1
ATOM 770 C CA . ASP A 1 92 ? 18.703 -4.953 -4.114 1.00 85.19 92 ASP A CA 1
ATOM 771 C C . ASP A 1 92 ? 19.216 -6.390 -4.234 1.00 85.19 92 ASP A C 1
ATOM 773 O O . ASP A 1 92 ? 20.319 -6.649 -4.718 1.00 85.19 92 ASP A O 1
ATOM 777 N N . LEU A 1 93 ? 18.382 -7.362 -3.852 1.00 90.00 93 LEU A N 1
ATOM 778 C CA . LEU A 1 93 ? 18.715 -8.780 -3.968 1.00 90.00 93 LEU A CA 1
ATOM 779 C C . LEU A 1 93 ? 18.899 -9.218 -5.423 1.00 90.00 93 LEU A C 1
ATOM 781 O O . LEU A 1 93 ? 19.718 -10.096 -5.696 1.00 90.00 93 LEU A O 1
ATOM 785 N N . GLN A 1 94 ? 18.129 -8.666 -6.360 1.00 92.38 94 GLN A N 1
ATOM 786 C CA . GLN A 1 94 ? 18.288 -8.965 -7.782 1.00 92.38 94 GLN A CA 1
ATOM 787 C C . GLN A 1 94 ? 19.590 -8.387 -8.339 1.00 92.38 94 GLN A C 1
ATOM 789 O O . GLN A 1 94 ? 20.269 -9.098 -9.082 1.00 92.38 94 GLN A O 1
ATOM 794 N N . LEU A 1 95 ? 19.956 -7.161 -7.956 1.00 92.88 95 LEU A N 1
ATOM 795 C CA . LEU A 1 95 ? 21.208 -6.519 -8.356 1.00 92.88 95 LEU A CA 1
ATOM 796 C C . LEU A 1 95 ? 22.413 -7.275 -7.783 1.00 92.88 95 LEU A C 1
ATOM 798 O O . LEU A 1 95 ? 23.285 -7.694 -8.540 1.00 92.88 95 LEU A O 1
ATOM 802 N N . MET A 1 96 ? 22.409 -7.569 -6.477 1.00 90.44 96 MET A N 1
ATOM 803 C CA . MET A 1 96 ? 23.467 -8.344 -5.810 1.00 90.44 96 MET A CA 1
ATOM 804 C C . MET A 1 96 ? 23.665 -9.738 -6.421 1.00 90.44 96 MET A C 1
ATOM 806 O O . MET A 1 96 ? 24.773 -10.267 -6.442 1.00 90.44 96 MET A O 1
ATOM 810 N N . ARG A 1 97 ? 22.589 -10.353 -6.924 1.00 95.44 97 ARG A N 1
ATOM 811 C CA . ARG A 1 97 ? 22.629 -11.662 -7.597 1.00 95.44 97 ARG A CA 1
ATOM 812 C C . ARG A 1 97 ? 22.958 -11.570 -9.092 1.00 95.44 97 ARG A C 1
ATOM 814 O O . ARG A 1 97 ? 22.919 -12.599 -9.762 1.00 95.44 97 ARG A O 1
ATOM 821 N N . GLY A 1 98 ? 23.201 -10.373 -9.630 1.00 92.19 98 GLY A N 1
ATOM 822 C CA . GLY A 1 98 ? 23.450 -10.145 -11.055 1.00 92.19 98 GLY A CA 1
ATOM 823 C C . GLY A 1 98 ? 22.257 -10.460 -11.966 1.00 92.19 98 GLY A C 1
ATOM 824 O O . GLY A 1 98 ? 22.439 -10.678 -13.161 1.00 92.19 98 GLY A O 1
ATOM 825 N N . LYS A 1 99 ? 21.031 -10.527 -11.424 1.00 95.56 99 LYS A N 1
ATOM 826 C CA . LYS A 1 99 ? 19.804 -10.783 -12.205 1.00 95.56 99 LYS A CA 1
ATOM 827 C C . LYS A 1 99 ? 19.346 -9.558 -12.993 1.00 95.56 99 LYS A C 1
ATOM 829 O O . LYS A 1 99 ? 18.691 -9.706 -14.021 1.00 95.56 99 LYS A O 1
ATOM 834 N N . ILE A 1 100 ? 19.671 -8.373 -12.492 1.00 94.00 100 ILE A N 1
ATOM 835 C CA . ILE A 1 100 ? 19.457 -7.085 -13.150 1.00 94.00 100 ILE A CA 1
ATOM 836 C C . ILE A 1 100 ? 20.780 -6.318 -13.163 1.00 94.00 100 ILE A C 1
ATOM 838 O O . ILE A 1 100 ? 21.655 -6.583 -12.340 1.00 94.00 100 ILE A O 1
ATOM 842 N N . ASN A 1 101 ? 20.927 -5.389 -14.104 1.00 93.25 101 ASN A N 1
ATOM 843 C CA . ASN A 1 101 ? 22.065 -4.471 -14.144 1.00 93.25 101 ASN A CA 1
ATOM 844 C C . ASN A 1 101 ? 21.721 -3.144 -13.449 1.00 93.25 101 ASN A C 1
ATOM 846 O O . ASN A 1 101 ? 20.549 -2.860 -13.195 1.00 93.25 101 ASN A O 1
ATOM 850 N N . GLU A 1 102 ? 22.743 -2.326 -13.194 1.00 91.44 102 GLU A N 1
ATOM 851 C CA . GLU A 1 102 ? 22.611 -1.017 -12.534 1.00 91.44 102 GLU A CA 1
ATOM 852 C C . GLU A 1 102 ? 21.589 -0.117 -13.235 1.00 91.44 102 GLU A C 1
ATOM 854 O O . GLU A 1 102 ? 20.709 0.439 -12.594 1.00 91.44 102 GLU A O 1
ATOM 859 N N . ARG A 1 103 ? 21.588 -0.077 -14.573 1.00 93.50 103 ARG A N 1
ATOM 860 C CA . ARG A 1 103 ? 20.636 0.747 -15.333 1.00 93.50 103 ARG A CA 1
ATOM 861 C C . ARG A 1 103 ? 19.171 0.376 -15.068 1.00 93.50 103 ARG A C 1
ATOM 863 O O . ARG A 1 103 ? 18.317 1.257 -15.011 1.00 93.50 103 ARG A O 1
ATOM 870 N N . VAL A 1 104 ? 18.859 -0.918 -14.977 1.00 91.00 104 VAL A N 1
ATOM 871 C CA . VAL A 1 104 ? 17.500 -1.397 -14.666 1.00 91.00 104 VAL A CA 1
ATOM 872 C C . VAL A 1 104 ? 17.149 -1.102 -13.211 1.00 91.00 104 VAL A C 1
ATOM 874 O O . VAL A 1 104 ? 16.020 -0.704 -12.930 1.00 91.00 104 VAL A O 1
ATOM 877 N N . TYR A 1 105 ? 18.113 -1.277 -12.308 1.00 90.50 105 TYR A N 1
ATOM 878 C CA . TYR A 1 105 ? 17.953 -0.961 -10.895 1.00 90.50 105 TYR A CA 1
ATOM 879 C C . TYR A 1 105 ? 17.632 0.527 -10.690 1.00 90.50 105 TYR A C 1
ATOM 881 O O . TYR A 1 1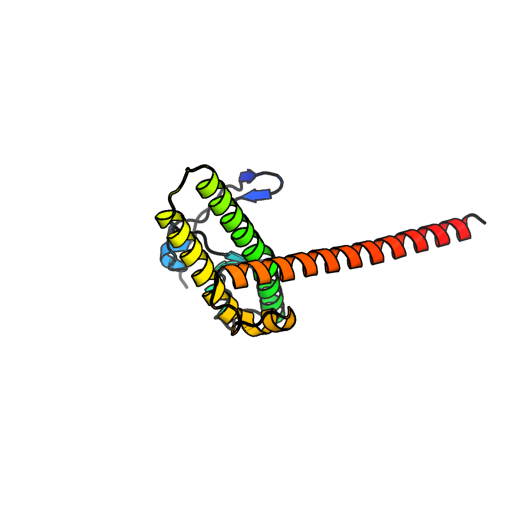05 ? 16.580 0.846 -10.139 1.00 90.50 105 TYR A O 1
ATOM 889 N N . ASP A 1 106 ? 18.450 1.426 -11.240 1.00 86.56 106 ASP A N 1
ATOM 890 C CA . ASP A 1 106 ? 18.280 2.877 -11.124 1.00 86.56 106 ASP A CA 1
ATOM 891 C C . ASP A 1 106 ? 16.925 3.337 -11.665 1.00 86.56 106 ASP A C 1
ATOM 893 O O . ASP A 1 106 ? 16.233 4.145 -11.044 1.00 86.56 106 ASP A O 1
ATOM 897 N N . PHE A 1 107 ? 16.509 2.784 -12.809 1.00 88.94 107 PHE A N 1
ATOM 898 C CA . PHE A 1 107 ? 15.214 3.092 -13.407 1.00 88.94 107 PHE A CA 1
ATOM 899 C C . PHE A 1 107 ? 14.044 2.697 -12.492 1.00 88.94 107 PHE A C 1
ATOM 901 O O . PHE A 1 107 ? 13.116 3.483 -12.287 1.00 88.94 107 PHE A O 1
ATOM 908 N N . GLU A 1 108 ? 14.072 1.490 -11.924 1.00 86.81 108 GLU A N 1
ATOM 909 C CA . GLU A 1 108 ? 13.008 1.032 -11.029 1.00 86.81 108 GLU A CA 1
ATOM 910 C C . GLU A 1 108 ? 13.006 1.788 -9.695 1.00 86.81 108 GLU A C 1
ATOM 912 O O . GLU A 1 108 ? 11.930 2.148 -9.210 1.00 86.81 108 GLU A O 1
ATOM 917 N N . CYS A 1 109 ? 14.179 2.081 -9.131 1.00 83.81 109 CYS A N 1
ATOM 918 C CA . CYS A 1 109 ? 14.308 2.883 -7.918 1.00 83.81 109 CYS A CA 1
ATOM 919 C C . CYS A 1 109 ? 13.777 4.305 -8.131 1.00 83.81 109 CYS A C 1
ATOM 921 O O . CYS A 1 109 ? 12.990 4.793 -7.317 1.00 83.81 109 CYS A O 1
ATOM 923 N N . HIS A 1 110 ? 14.100 4.933 -9.267 1.00 84.38 110 HIS A N 1
ATOM 924 C CA . HIS A 1 110 ? 13.551 6.235 -9.636 1.00 84.38 110 HIS A CA 1
ATOM 925 C C . HIS A 1 110 ? 12.022 6.201 -9.737 1.00 84.38 110 HIS A C 1
ATOM 927 O O . HIS A 1 110 ? 11.344 7.048 -9.158 1.00 84.38 110 HIS A O 1
ATOM 933 N N . ARG A 1 111 ? 11.453 5.175 -10.383 1.00 83.19 111 ARG A N 1
ATOM 934 C CA . ARG A 1 111 ? 9.994 5.021 -10.493 1.00 83.19 111 ARG A CA 1
ATOM 935 C C . ARG A 1 111 ? 9.316 4.854 -9.129 1.00 83.19 111 ARG A C 1
ATOM 937 O O . ARG A 1 111 ? 8.239 5.404 -8.897 1.00 83.19 111 ARG A O 1
ATOM 944 N N . ILE A 1 112 ? 9.923 4.089 -8.219 1.00 79.75 112 ILE A N 1
ATOM 945 C CA . ILE A 1 112 ? 9.416 3.921 -6.848 1.00 79.75 112 ILE A CA 1
ATOM 946 C C . ILE A 1 112 ? 9.466 5.256 -6.097 1.00 79.75 112 ILE A C 1
ATOM 948 O O . ILE A 1 112 ? 8.482 5.619 -5.445 1.00 79.75 112 ILE A O 1
ATOM 952 N N . HIS A 1 113 ? 10.569 5.994 -6.231 1.00 78.00 113 HIS A N 1
ATOM 953 C CA . HIS A 1 113 ? 10.749 7.307 -5.626 1.00 78.00 113 HIS A CA 1
ATOM 954 C C . HIS A 1 113 ? 9.719 8.324 -6.141 1.00 78.00 113 HIS A C 1
ATOM 956 O O . HIS A 1 113 ? 9.028 8.950 -5.341 1.00 78.00 113 HIS A O 1
ATOM 962 N N . GLU A 1 114 ? 9.518 8.437 -7.458 1.00 79.31 114 GLU A N 1
ATOM 963 C CA . GLU A 1 114 ? 8.502 9.329 -8.035 1.00 79.31 114 GLU A CA 1
ATOM 964 C C . GLU A 1 114 ? 7.091 8.998 -7.545 1.00 79.31 114 GLU A C 1
ATOM 966 O O . GLU A 1 114 ? 6.328 9.893 -7.170 1.00 79.31 114 GLU A O 1
ATOM 971 N N . ALA A 1 115 ? 6.737 7.709 -7.503 1.00 76.00 115 ALA A N 1
ATOM 972 C CA . ALA A 1 115 ? 5.450 7.283 -6.971 1.00 76.00 115 ALA A CA 1
ATOM 973 C C . ALA A 1 115 ? 5.293 7.717 -5.507 1.00 76.00 115 ALA A C 1
ATOM 975 O O . ALA A 1 115 ? 4.250 8.256 -5.136 1.00 76.00 115 ALA A O 1
ATOM 976 N N . PHE A 1 116 ? 6.326 7.530 -4.683 1.00 74.25 116 PHE A N 1
ATOM 977 C CA . PHE A 1 116 ? 6.307 7.965 -3.292 1.00 74.25 116 PHE A CA 1
ATOM 978 C C . PHE A 1 116 ? 6.156 9.484 -3.162 1.00 74.25 116 PHE A C 1
ATOM 980 O O . PHE A 1 116 ? 5.280 9.943 -2.431 1.00 74.25 116 PHE A O 1
ATOM 987 N N . VAL A 1 117 ? 6.939 10.275 -3.898 1.00 74.69 117 VAL A N 1
ATOM 988 C CA . VAL A 1 117 ? 6.847 11.746 -3.901 1.00 74.69 117 VAL A CA 1
ATOM 989 C C . VAL A 1 117 ? 5.444 12.213 -4.303 1.00 74.69 117 VAL A C 1
ATOM 991 O O . VAL A 1 117 ? 4.886 13.134 -3.707 1.00 74.69 117 VAL A O 1
ATOM 994 N N . ASN A 1 118 ? 4.837 11.568 -5.296 1.00 75.94 118 ASN A N 1
ATOM 995 C CA . ASN A 1 118 ? 3.496 11.922 -5.751 1.00 75.94 118 ASN A CA 1
ATOM 996 C C . ASN A 1 118 ? 2.426 11.646 -4.695 1.00 75.94 118 ASN A C 1
ATOM 998 O O . ASN A 1 118 ? 1.562 12.494 -4.472 1.00 75.94 118 ASN A O 1
ATOM 1002 N N . TYR A 1 119 ? 2.480 10.500 -4.021 1.00 72.12 119 TYR A N 1
ATOM 1003 C CA . TYR A 1 119 ? 1.510 10.185 -2.975 1.00 72.12 119 TYR A CA 1
ATOM 1004 C C . TYR A 1 119 ? 1.760 10.960 -1.687 1.00 72.12 119 TYR A C 1
ATOM 1006 O O . TYR A 1 119 ? 0.824 11.473 -1.087 1.00 72.12 119 TYR A O 1
ATOM 1014 N N . SER A 1 120 ? 3.010 11.127 -1.280 1.00 69.94 120 SER A N 1
ATOM 1015 C CA . SER A 1 120 ? 3.347 11.890 -0.080 1.00 69.94 120 SER A CA 1
ATOM 1016 C C . SER A 1 120 ? 2.892 13.347 -0.153 1.00 69.94 120 SER A C 1
ATOM 1018 O O . SER A 1 120 ? 2.417 13.884 0.844 1.00 69.94 120 SER A O 1
ATOM 1020 N N . LYS A 1 121 ? 2.911 13.973 -1.339 1.00 72.75 121 LYS A N 1
ATOM 1021 C CA . LYS A 1 121 ? 2.264 15.279 -1.558 1.00 72.75 121 LYS A CA 1
ATOM 1022 C C . LYS A 1 121 ? 0.770 15.259 -1.216 1.00 72.75 121 LYS A C 1
ATOM 1024 O O . LYS A 1 121 ? 0.284 16.226 -0.635 1.00 72.75 121 LYS A O 1
ATOM 1029 N N . LYS A 1 122 ? 0.061 14.175 -1.549 1.00 72.56 122 LYS A N 1
ATOM 1030 C CA . LYS A 1 122 ? -1.369 13.991 -1.241 1.00 72.56 122 LYS A CA 1
ATOM 1031 C C . LYS A 1 122 ? -1.602 13.729 0.249 1.00 72.56 122 LYS A C 1
ATOM 1033 O O . LYS A 1 122 ? -2.528 14.283 0.819 1.00 72.56 122 LYS A O 1
ATOM 1038 N N . PHE A 1 123 ? -0.706 12.984 0.896 1.00 70.56 123 PHE A N 1
ATOM 1039 C CA . PHE A 1 123 ? -0.802 12.598 2.311 1.00 70.56 123 PHE A CA 1
ATOM 1040 C C . PHE A 1 123 ? 0.043 13.469 3.257 1.00 70.56 123 PHE A C 1
ATOM 1042 O O . PHE A 1 123 ? 0.378 13.056 4.368 1.00 70.56 123 PHE A O 1
ATOM 1049 N N . ARG A 1 124 ? 0.411 14.689 2.837 1.00 69.38 124 ARG A N 1
ATOM 1050 C CA . ARG A 1 124 ? 1.396 15.535 3.535 1.00 69.38 124 ARG A CA 1
ATOM 1051 C C . ARG A 1 124 ? 1.068 15.754 5.009 1.00 69.38 124 ARG A C 1
ATOM 1053 O O . ARG A 1 124 ? 1.968 15.697 5.838 1.00 69.38 124 ARG A O 1
ATOM 1060 N N . ARG A 1 125 ? -0.201 16.021 5.335 1.00 69.06 125 ARG A N 1
ATOM 1061 C CA . ARG A 1 125 ? -0.642 16.252 6.721 1.00 69.06 125 ARG A CA 1
ATOM 1062 C C . ARG A 1 125 ? -0.339 15.037 7.595 1.00 69.06 125 ARG A C 1
ATOM 1064 O O . ARG A 1 125 ? 0.280 15.181 8.641 1.00 69.06 125 ARG A O 1
ATOM 1071 N N . LYS A 1 126 ? -0.710 13.848 7.123 1.00 66.81 126 LYS A N 1
ATOM 1072 C CA . LYS A 1 126 ? -0.531 12.602 7.862 1.00 66.81 126 LYS A CA 1
ATOM 1073 C C . LYS A 1 126 ? 0.944 12.223 8.000 1.00 66.81 126 LYS A C 1
ATOM 1075 O O . LYS A 1 126 ? 1.381 11.821 9.069 1.00 66.81 126 LYS A O 1
ATOM 1080 N N . LEU A 1 127 ? 1.744 12.451 6.960 1.00 66.75 127 LEU A N 1
ATOM 1081 C CA . LEU A 1 127 ? 3.194 12.263 7.039 1.00 66.75 127 LEU A CA 1
ATOM 1082 C C . LEU A 1 127 ? 3.845 13.184 8.077 1.00 66.75 127 LEU A C 1
ATOM 1084 O O . LEU A 1 127 ? 4.695 12.730 8.838 1.00 66.75 127 LEU A O 1
ATOM 1088 N N . LEU A 1 128 ? 3.404 14.441 8.175 1.00 68.44 128 LEU A N 1
ATOM 1089 C CA . LEU A 1 128 ? 3.878 15.352 9.219 1.00 68.44 128 LEU A CA 1
ATOM 1090 C C . LEU A 1 128 ? 3.501 14.864 10.627 1.00 68.44 128 LEU A C 1
ATOM 1092 O O . LEU A 1 128 ? 4.3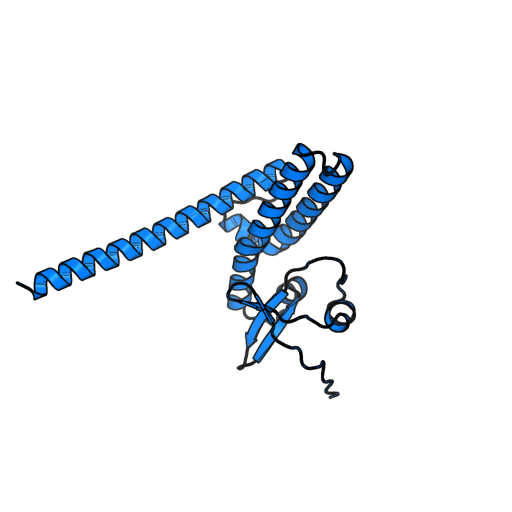41 14.937 11.519 1.00 68.44 128 LEU A O 1
ATOM 1096 N N . GLU A 1 129 ? 2.298 14.311 10.824 1.00 69.75 129 GLU A N 1
ATOM 1097 C CA . GLU A 1 129 ? 1.906 13.656 12.089 1.00 69.75 129 GLU A CA 1
ATOM 1098 C C . GLU A 1 129 ? 2.824 12.468 12.423 1.00 69.75 129 GLU A C 1
ATOM 1100 O O . GLU A 1 129 ? 3.191 12.245 13.577 1.00 69.75 129 GLU A O 1
ATOM 1105 N N . CYS A 1 130 ? 3.275 11.737 11.403 1.00 59.50 130 CYS A N 1
ATOM 1106 C CA . CYS A 1 130 ? 4.249 10.664 11.557 1.00 59.50 130 CYS A CA 1
ATOM 1107 C C . CYS A 1 130 ? 5.688 11.168 11.796 1.00 59.50 130 CYS A C 1
ATOM 1109 O O . CYS A 1 130 ? 6.553 10.347 12.095 1.00 59.50 130 CYS A O 1
ATOM 1111 N N . GLY A 1 131 ? 5.952 12.479 11.757 1.00 62.88 131 GLY A N 1
ATOM 1112 C CA . GLY A 1 131 ? 7.292 13.064 11.913 1.00 62.88 131 GLY A CA 1
ATOM 1113 C C . GLY A 1 131 ? 8.111 13.087 10.619 1.00 62.88 131 GLY A C 1
ATOM 1114 O O . GLY A 1 131 ? 9.327 13.253 10.652 1.00 62.88 131 GLY A O 1
ATOM 1115 N N . ILE A 1 132 ? 7.451 12.915 9.474 1.00 65.25 132 ILE A N 1
ATOM 1116 C CA . ILE A 1 132 ? 8.075 12.780 8.163 1.00 65.25 132 ILE A CA 1
ATOM 1117 C C . ILE A 1 132 ? 7.911 14.082 7.385 1.00 65.25 132 ILE A C 1
ATOM 1119 O O . ILE A 1 132 ? 6.797 14.505 7.065 1.00 65.25 132 ILE A O 1
ATOM 1123 N N . CYS A 1 133 ? 9.033 14.718 7.050 1.00 64.06 133 CYS A N 1
ATOM 1124 C CA . CYS A 1 133 ? 9.043 15.964 6.295 1.00 64.06 133 CYS A CA 1
ATOM 1125 C C . CYS A 1 133 ? 9.432 15.734 4.829 1.00 64.06 133 CYS A C 1
ATOM 1127 O O . CYS A 1 133 ? 10.434 15.098 4.517 1.00 64.06 133 CYS A O 1
ATOM 1129 N N . LEU A 1 134 ? 8.646 16.289 3.904 1.00 56.66 134 LEU A N 1
ATOM 1130 C CA . LEU A 1 134 ? 8.883 16.140 2.464 1.00 56.66 134 LEU A CA 1
ATOM 1131 C C . LEU A 1 134 ? 10.038 16.987 1.933 1.00 56.66 134 LEU A C 1
ATOM 1133 O O . LEU A 1 134 ? 10.650 16.630 0.933 1.00 56.66 134 LEU A O 1
ATOM 1137 N N . SER A 1 135 ? 10.350 18.107 2.589 1.00 54.62 135 SER A N 1
ATOM 1138 C CA . SER A 1 135 ? 11.481 18.958 2.200 1.00 54.62 135 SER A CA 1
ATOM 1139 C C . SER A 1 135 ? 12.843 18.332 2.515 1.00 54.62 135 SER A C 1
ATOM 1141 O O . SER A 1 135 ? 13.858 18.881 2.105 1.00 54.62 135 SER A O 1
ATOM 1143 N N . SER A 1 136 ? 12.868 17.202 3.227 1.00 51.66 136 SER A N 1
ATOM 1144 C CA . SER A 1 136 ? 14.069 16.443 3.580 1.00 51.66 136 SER A CA 1
ATOM 1145 C C . SER A 1 136 ? 14.180 15.104 2.842 1.00 51.66 136 SER A C 1
ATOM 1147 O O . SER A 1 136 ? 14.952 14.265 3.280 1.00 51.66 136 SER A O 1
ATOM 1149 N N . MET A 1 137 ? 13.432 14.886 1.748 1.00 59.25 137 MET A N 1
ATOM 1150 C CA . MET A 1 137 ? 13.567 13.675 0.917 1.00 59.25 137 MET A CA 1
ATOM 1151 C C . MET A 1 137 ? 13.979 13.955 -0.534 1.00 59.25 137 MET A C 1
ATOM 1153 O O . MET A 1 137 ? 13.197 13.716 -1.458 1.00 59.25 137 MET A O 1
ATOM 1157 N N . PRO A 1 138 ? 15.176 14.509 -0.774 1.00 55.91 138 PRO A N 1
ATOM 1158 C CA . PRO A 1 138 ? 15.720 14.620 -2.122 1.00 55.91 138 PRO A CA 1
ATOM 1159 C C . PRO A 1 138 ? 16.182 13.278 -2.717 1.00 55.91 138 PRO A C 1
ATOM 1161 O O . PRO A 1 138 ? 16.330 13.208 -3.938 1.00 55.91 138 PRO A O 1
ATOM 1164 N N . SER A 1 139 ? 16.431 12.245 -1.898 1.00 66.12 139 SER A N 1
ATOM 1165 C CA . SER A 1 139 ? 17.083 10.999 -2.328 1.00 66.12 139 SER A CA 1
ATOM 1166 C C . SER A 1 139 ? 16.323 9.713 -1.959 1.00 66.12 139 SER A C 1
ATOM 1168 O O . SER A 1 139 ? 15.419 9.701 -1.119 1.00 66.12 139 SER A O 1
ATOM 1170 N N . ILE A 1 140 ? 16.703 8.600 -2.600 1.00 63.59 140 ILE A N 1
ATOM 1171 C CA . ILE A 1 140 ? 16.182 7.255 -2.298 1.00 63.59 140 ILE A CA 1
ATOM 1172 C C . ILE A 1 140 ? 16.603 6.821 -0.888 1.00 63.59 140 ILE A C 1
ATOM 1174 O O . ILE A 1 140 ? 15.859 6.126 -0.201 1.00 63.59 140 ILE A O 1
ATOM 1178 N N . GLU A 1 141 ? 17.762 7.270 -0.427 1.00 63.75 141 GLU A N 1
ATOM 1179 C CA . GLU A 1 141 ? 18.277 7.027 0.911 1.00 63.75 141 GLU A CA 1
ATOM 1180 C C . GLU A 1 141 ? 17.379 7.676 1.974 1.00 63.75 141 GLU A C 1
ATOM 1182 O O . GLU A 1 141 ? 17.025 7.032 2.962 1.00 63.75 141 GLU A O 1
ATOM 1187 N N . ASP A 1 142 ? 16.912 8.904 1.741 1.00 65.25 142 ASP A N 1
ATOM 1188 C CA . ASP A 1 142 ? 15.969 9.582 2.643 1.00 65.25 142 ASP A CA 1
ATOM 1189 C C . ASP A 1 142 ? 14.600 8.885 2.669 1.00 65.25 142 ASP A C 1
ATOM 1191 O O . ASP A 1 142 ? 13.946 8.799 3.717 1.00 65.25 142 ASP A O 1
ATOM 1195 N N . LEU A 1 143 ? 14.181 8.341 1.521 1.00 66.56 143 LEU A N 1
ATOM 1196 C CA . LEU A 1 143 ? 13.010 7.476 1.426 1.00 66.56 143 LEU A CA 1
ATOM 1197 C C . LEU A 1 143 ? 13.201 6.220 2.293 1.00 66.56 143 LEU A C 1
ATOM 1199 O O . LEU A 1 143 ? 12.325 5.911 3.099 1.00 66.56 143 LEU A O 1
ATOM 1203 N N . MET A 1 144 ? 14.346 5.540 2.202 1.00 65.12 144 MET A N 1
ATOM 1204 C CA . MET A 1 144 ? 14.646 4.354 3.016 1.00 65.12 144 MET A CA 1
ATOM 1205 C C . MET A 1 144 ? 14.664 4.661 4.518 1.00 65.12 144 MET A C 1
ATOM 1207 O O . MET A 1 144 ? 14.080 3.912 5.300 1.00 65.12 144 MET A O 1
ATOM 1211 N N . VAL A 1 145 ? 15.272 5.777 4.928 1.00 68.75 145 VAL A N 1
ATOM 1212 C CA . VAL A 1 145 ? 15.280 6.221 6.334 1.00 68.75 145 VAL A CA 1
ATOM 1213 C C . VAL A 1 145 ? 13.860 6.483 6.832 1.00 68.75 145 VAL A C 1
ATOM 1215 O O . VAL A 1 145 ? 13.487 6.067 7.927 1.00 68.75 145 VAL A O 1
ATOM 1218 N N . SER A 1 146 ? 13.032 7.125 6.016 1.00 66.62 146 SER A N 1
ATOM 1219 C CA . SER A 1 146 ? 11.641 7.407 6.375 1.00 66.62 146 SER A CA 1
ATOM 1220 C C . SER A 1 146 ? 10.799 6.136 6.481 1.00 66.62 146 SER A C 1
ATOM 1222 O O . SER A 1 146 ? 9.901 6.055 7.317 1.00 66.62 146 SER A O 1
ATOM 1224 N N . MET A 1 147 ? 11.111 5.123 5.671 1.00 68.00 147 MET A N 1
ATOM 1225 C CA . MET A 1 147 ? 10.475 3.807 5.744 1.00 68.00 147 MET A CA 1
ATOM 1226 C C . MET A 1 147 ? 10.850 3.065 7.028 1.00 68.00 147 MET A C 1
ATOM 1228 O O . MET A 1 147 ? 9.978 2.471 7.653 1.00 68.00 147 MET A O 1
ATOM 1232 N N . GLU A 1 148 ? 12.108 3.152 7.458 1.00 69.69 148 GLU A N 1
ATOM 1233 C CA . GLU A 1 148 ? 12.566 2.597 8.736 1.00 69.69 148 GLU A CA 1
ATOM 1234 C C . GLU A 1 148 ? 11.869 3.275 9.930 1.00 69.69 148 GLU A C 1
ATOM 1236 O O . GLU A 1 148 ? 11.436 2.603 10.864 1.00 69.69 148 GLU A O 1
ATOM 1241 N N . ILE A 1 149 ? 11.700 4.603 9.890 1.00 71.81 149 ILE A N 1
ATOM 1242 C CA . ILE A 1 149 ? 10.988 5.357 10.937 1.00 71.81 149 ILE A CA 1
ATOM 1243 C C . ILE A 1 149 ? 9.521 4.916 11.040 1.00 71.81 149 ILE A C 1
ATOM 1245 O O . ILE A 1 149 ? 9.021 4.718 12.147 1.00 71.81 149 ILE A O 1
ATOM 1249 N N . LEU A 1 150 ? 8.832 4.747 9.905 1.00 68.56 150 LEU A N 1
ATOM 1250 C CA . LEU A 1 150 ? 7.447 4.262 9.888 1.00 68.56 150 LEU A CA 1
ATOM 1251 C C . LEU A 1 150 ? 7.333 2.843 10.434 1.00 68.56 150 LEU A C 1
ATOM 1253 O O . LEU A 1 150 ? 6.450 2.577 11.245 1.00 68.56 150 LEU A O 1
ATOM 1257 N N . GLN A 1 151 ? 8.241 1.956 10.025 1.00 68.56 151 GLN A N 1
ATOM 1258 C CA . GLN A 1 151 ? 8.240 0.575 10.489 1.00 68.56 151 GLN A CA 1
ATOM 1259 C C . GLN A 1 151 ? 8.410 0.497 12.012 1.00 68.56 151 GLN A C 1
ATOM 1261 O O . GLN A 1 151 ? 7.669 -0.224 12.674 1.00 68.56 151 GLN A O 1
ATOM 1266 N N . ARG A 1 152 ? 9.326 1.288 12.582 1.00 71.12 152 ARG A N 1
ATOM 1267 C CA . ARG A 1 152 ? 9.529 1.337 14.038 1.00 71.12 152 ARG A CA 1
ATOM 1268 C C . ARG A 1 152 ? 8.313 1.859 14.790 1.00 71.12 152 ARG A C 1
ATOM 1270 O O . ARG A 1 152 ? 8.003 1.332 15.849 1.00 71.12 152 ARG A O 1
ATOM 1277 N N . LYS A 1 153 ? 7.604 2.854 14.249 1.00 70.94 153 LYS A N 1
ATOM 1278 C CA . LYS A 1 153 ? 6.364 3.349 14.866 1.00 70.94 153 LYS A CA 1
ATOM 1279 C C . LYS A 1 153 ? 5.260 2.295 14.894 1.00 70.94 153 LYS A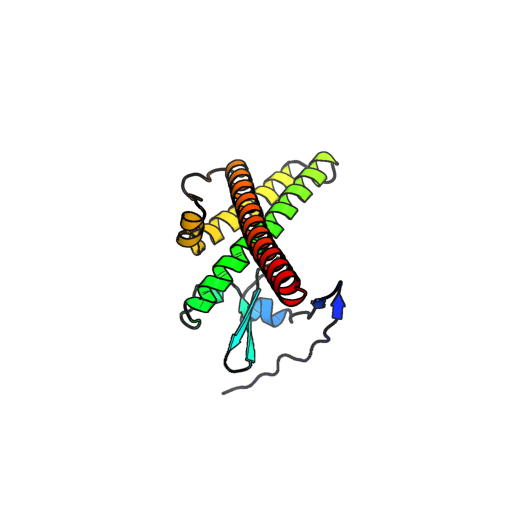 C 1
ATOM 1281 O O . LYS A 1 153 ? 4.601 2.163 15.916 1.00 70.94 153 LYS A O 1
ATOM 1286 N N . GLU A 1 154 ? 5.083 1.526 13.821 1.00 68.62 154 GLU A N 1
ATOM 1287 C CA . GLU A 1 154 ? 4.129 0.406 13.825 1.00 68.62 154 GLU A CA 1
ATOM 1288 C C . GLU A 1 154 ? 4.527 -0.681 14.837 1.00 68.62 154 GLU A C 1
ATOM 1290 O O . GLU A 1 154 ? 3.669 -1.245 15.517 1.00 68.62 154 GLU A O 1
ATOM 1295 N N . GLU A 1 155 ? 5.824 -0.985 14.947 1.00 75.19 155 GLU A N 1
ATOM 1296 C CA . GLU A 1 155 ? 6.343 -1.937 15.936 1.00 75.19 155 GLU A CA 1
ATOM 1297 C C . GLU A 1 155 ? 6.112 -1.433 17.373 1.00 75.19 155 GLU A C 1
ATOM 1299 O O . GLU A 1 155 ? 5.717 -2.215 18.238 1.00 75.19 155 GLU A O 1
ATOM 1304 N N . GLU A 1 156 ? 6.280 -0.129 17.619 1.00 77.38 156 GLU A N 1
ATOM 1305 C CA . GLU A 1 156 ? 5.955 0.521 18.894 1.00 77.38 156 GLU A CA 1
ATOM 1306 C C . GLU A 1 156 ? 4.449 0.471 19.200 1.00 77.38 156 GLU A C 1
ATOM 1308 O O . GLU A 1 156 ? 4.070 0.072 20.299 1.00 77.38 156 GLU A O 1
ATOM 1313 N N . GLU A 1 157 ? 3.577 0.818 18.248 1.00 78.44 157 GLU A N 1
ATOM 1314 C CA . GLU A 1 157 ? 2.114 0.741 18.411 1.00 78.44 157 GLU A CA 1
ATOM 1315 C C . GLU A 1 157 ? 1.653 -0.692 18.707 1.00 78.44 157 GLU A C 1
ATOM 1317 O O . GLU A 1 157 ? 0.893 -0.921 19.650 1.00 78.44 157 GLU A O 1
ATOM 1322 N N . SER A 1 158 ? 2.198 -1.667 17.974 1.00 72.12 158 SER A N 1
ATOM 1323 C CA . SER A 1 158 ? 1.938 -3.092 18.205 1.00 72.12 158 SER A CA 1
ATOM 1324 C C . SER A 1 158 ? 2.384 -3.524 19.602 1.00 72.12 158 SER A C 1
ATOM 1326 O O . SER A 1 158 ? 1.702 -4.304 20.264 1.00 72.12 158 SER A O 1
ATOM 1328 N N . PHE A 1 159 ? 3.528 -3.018 20.072 1.00 77.81 159 PHE A N 1
ATOM 1329 C CA . PHE A 1 159 ? 4.031 -3.299 21.413 1.00 77.81 159 PHE A CA 1
ATOM 1330 C C . PHE A 1 159 ? 3.111 -2.729 22.500 1.00 77.81 159 PHE A C 1
ATOM 1332 O O . PHE A 1 159 ? 2.812 -3.437 23.463 1.00 77.81 159 PHE A O 1
ATOM 1339 N N . TYR A 1 160 ? 2.613 -1.499 22.337 1.00 79.50 160 TYR A N 1
ATOM 1340 C CA . TYR A 1 160 ? 1.664 -0.895 23.279 1.00 79.50 160 TYR A CA 1
ATOM 1341 C C . TYR A 1 160 ? 0.341 -1.660 23.350 1.00 79.50 160 TYR A C 1
ATOM 1343 O O . TYR A 1 160 ? -0.173 -1.889 24.445 1.00 79.50 160 TYR A O 1
ATOM 1351 N N . GLU A 1 161 ? -0.197 -2.101 22.211 1.00 81.81 161 GLU A N 1
ATOM 1352 C CA . GLU A 1 161 ? -1.416 -2.916 22.179 1.00 81.81 161 GLU A CA 1
ATOM 1353 C C . GLU A 1 161 ? -1.213 -4.251 22.916 1.00 81.81 161 GLU A C 1
ATOM 1355 O O . GLU A 1 161 ? -2.062 -4.696 23.695 1.00 81.81 161 GLU A O 1
ATOM 1360 N N . LEU A 1 162 ? -0.043 -4.869 22.737 1.00 79.56 162 LEU A N 1
ATOM 1361 C CA . LEU A 1 162 ? 0.340 -6.102 23.423 1.00 79.56 162 LEU A CA 1
ATOM 1362 C C . LEU A 1 162 ? 0.491 -5.887 24.936 1.00 79.56 162 LEU A C 1
ATOM 1364 O O . LEU A 1 162 ? 0.034 -6.719 25.721 1.00 79.56 162 LEU A O 1
ATOM 1368 N N . GLU A 1 163 ? 1.069 -4.758 25.351 1.00 84.69 163 GLU A N 1
ATOM 1369 C CA . GLU A 1 163 ? 1.174 -4.354 26.755 1.00 84.69 163 GLU A CA 1
ATOM 1370 C C . GLU A 1 163 ? -0.210 -4.137 27.391 1.00 84.69 163 GLU A C 1
ATOM 1372 O O . GLU A 1 163 ? -0.460 -4.582 28.515 1.00 84.69 163 GLU A O 1
ATOM 1377 N N . GLU A 1 164 ? -1.134 -3.483 26.683 1.00 86.69 164 GLU A N 1
ATOM 1378 C CA . GLU A 1 164 ? -2.502 -3.263 27.158 1.00 86.69 164 GLU A CA 1
ATOM 1379 C C . GLU A 1 164 ? -3.269 -4.585 27.304 1.00 86.69 164 GLU A C 1
ATOM 1381 O O . GLU A 1 164 ? -3.939 -4.816 28.315 1.00 86.69 164 GLU A O 1
ATOM 1386 N N . ASN A 1 165 ? -3.123 -5.486 26.333 1.00 85.38 165 ASN A N 1
ATOM 1387 C CA . ASN A 1 165 ? -3.716 -6.819 26.384 1.00 85.38 165 ASN A CA 1
ATOM 1388 C C . ASN A 1 165 ? -3.141 -7.652 27.539 1.00 85.38 165 ASN A C 1
ATOM 1390 O O . ASN A 1 165 ? -3.900 -8.278 28.276 1.00 85.38 165 ASN A O 1
ATOM 1394 N N . LEU A 1 166 ? -1.827 -7.595 27.775 1.00 86.00 166 LEU A N 1
ATOM 1395 C CA . LEU A 1 166 ? -1.191 -8.215 28.944 1.00 86.00 166 LEU A CA 1
ATOM 1396 C C . LEU A 1 166 ? -1.754 -7.671 30.261 1.00 86.00 166 LEU A C 1
ATOM 1398 O O . LEU A 1 166 ? -2.061 -8.448 31.163 1.00 86.00 166 LEU A O 1
ATOM 1402 N N . LYS A 1 167 ? -1.947 -6.351 30.374 1.00 88.75 167 LYS A N 1
ATOM 1403 C CA . LYS A 1 167 ? -2.560 -5.734 31.564 1.00 88.75 167 LYS A CA 1
ATOM 1404 C C . LYS A 1 167 ? -3.987 -6.227 31.797 1.00 88.75 167 LYS A C 1
ATOM 1406 O O . LYS A 1 167 ? -4.354 -6.464 32.947 1.00 88.75 167 LYS A O 1
ATOM 1411 N N . LYS A 1 168 ? -4.783 -6.391 30.734 1.00 89.75 168 LYS A N 1
ATOM 1412 C CA . LYS A 1 168 ? -6.139 -6.960 30.826 1.00 89.75 168 LYS A CA 1
ATOM 1413 C C . LYS A 1 168 ? -6.098 -8.393 31.350 1.00 89.75 168 LYS A C 1
ATOM 1415 O O . LYS A 1 168 ? -6.767 -8.670 32.338 1.00 89.75 168 LYS A O 1
ATOM 1420 N N . ILE A 1 169 ? -5.244 -9.242 30.778 1.00 87.81 169 ILE A N 1
ATOM 1421 C CA . ILE A 1 169 ? -5.086 -10.644 31.197 1.00 87.81 169 ILE A CA 1
ATOM 1422 C C . ILE A 1 169 ? -4.687 -10.740 32.676 1.00 87.81 169 ILE A C 1
ATOM 1424 O O . ILE A 1 169 ? -5.318 -11.467 33.434 1.00 87.81 169 ILE A O 1
ATOM 1428 N N . VAL A 1 170 ? -3.693 -9.963 33.116 1.00 88.38 170 VAL A N 1
ATOM 1429 C CA . VAL A 1 170 ? -3.244 -9.962 34.522 1.00 88.38 170 VAL A CA 1
ATOM 1430 C C . VAL A 1 170 ? -4.348 -9.484 35.473 1.00 88.38 170 VAL A C 1
ATOM 1432 O O . VAL A 1 170 ? -4.462 -9.974 36.596 1.00 88.38 170 VAL A O 1
ATOM 1435 N N . ASN A 1 171 ? -5.167 -8.515 35.060 1.00 89.31 171 ASN A N 1
ATOM 1436 C CA . ASN A 1 171 ? -6.298 -8.061 35.869 1.00 89.31 171 ASN A CA 1
ATOM 1437 C C . ASN A 1 171 ? -7.418 -9.108 35.940 1.00 89.31 171 ASN A C 1
ATOM 1439 O O . ASN A 1 171 ? -8.016 -9.271 37.000 1.00 89.31 171 ASN A O 1
ATOM 1443 N N . GLU A 1 172 ? -7.693 -9.814 34.843 1.00 88.19 172 GLU A N 1
ATOM 1444 C CA . GLU A 1 172 ? -8.652 -10.923 34.810 1.00 88.19 172 GLU A CA 1
ATOM 1445 C C . GLU A 1 172 ? -8.186 -12.097 35.679 1.00 88.19 172 GLU A C 1
ATOM 1447 O O . GLU A 1 172 ? -8.986 -12.653 36.428 1.00 88.19 172 GLU A O 1
ATOM 1452 N N . GLU A 1 173 ? -6.893 -12.425 35.651 1.00 87.56 173 GLU A N 1
ATOM 1453 C CA . GLU A 1 173 ? -6.290 -13.451 36.506 1.00 87.56 173 GLU A CA 1
ATOM 1454 C C . GLU A 1 173 ? -6.439 -13.100 37.992 1.00 87.56 173 GLU A C 1
ATOM 1456 O O . GLU A 1 173 ? -6.981 -13.894 38.756 1.00 87.56 173 GLU A O 1
ATOM 1461 N N . LYS A 1 174 ? -6.086 -11.872 38.393 1.00 87.19 174 LYS A N 1
ATOM 1462 C CA . LYS A 1 174 ? -6.278 -11.394 39.776 1.00 87.19 174 LYS A CA 1
ATOM 1463 C C . LYS A 1 174 ? -7.740 -11.398 40.214 1.00 87.19 174 LYS A C 1
ATOM 1465 O O . LYS A 1 174 ? -8.037 -11.669 41.376 1.00 87.19 174 LYS A O 1
ATOM 1470 N N . LEU A 1 175 ? -8.656 -11.062 39.305 1.00 86.00 175 LEU A N 1
ATOM 1471 C CA . LEU A 1 175 ? -10.089 -11.113 39.579 1.00 86.00 175 LEU A CA 1
ATOM 1472 C C . LEU A 1 175 ? -10.531 -12.560 39.838 1.00 86.00 175 LEU A C 1
ATOM 1474 O O . LEU A 1 175 ? -11.250 -12.809 40.802 1.00 86.00 175 LEU A O 1
ATOM 1478 N N . LEU A 1 176 ? -10.083 -13.506 39.011 1.00 85.50 176 LEU A N 1
ATOM 1479 C CA . LEU A 1 176 ? -10.378 -14.930 39.173 1.00 85.50 176 LEU A CA 1
ATOM 1480 C C . LEU A 1 176 ? -9.796 -15.490 40.472 1.00 85.50 176 LEU A C 1
ATOM 1482 O O . LEU A 1 176 ? -10.506 -16.196 41.182 1.00 85.50 176 LEU A O 1
ATOM 1486 N N . GLU A 1 177 ? -8.558 -15.135 40.818 1.00 84.81 177 GLU A N 1
ATOM 1487 C CA . GLU A 1 177 ? -7.947 -15.495 42.103 1.00 84.81 177 GLU A CA 1
ATOM 1488 C C . GLU A 1 177 ? -8.778 -14.967 43.283 1.00 84.81 177 GLU A C 1
ATOM 1490 O O . GLU A 1 177 ? -9.112 -15.728 44.183 1.00 84.81 177 GLU A O 1
ATOM 1495 N N . SER A 1 178 ? -9.226 -13.707 43.232 1.00 82.44 178 SER A N 1
ATOM 1496 C CA . SER A 1 178 ? -10.060 -13.108 44.289 1.00 82.44 178 SER A CA 1
ATOM 1497 C C . SER A 1 178 ? -11.471 -13.696 44.422 1.00 82.44 178 SER A C 1
ATOM 1499 O O . SER A 1 178 ? -12.147 -13.431 45.411 1.00 82.44 178 SER A O 1
ATOM 1501 N N . LEU A 1 179 ? -11.940 -14.444 43.418 1.00 79.44 179 LEU A N 1
ATOM 1502 C CA . LEU A 1 179 ? -13.231 -15.144 43.427 1.00 79.44 179 LEU A CA 1
ATOM 1503 C C . LEU A 1 179 ? -13.104 -16.609 43.874 1.00 79.44 179 LEU A C 1
ATOM 1505 O O . LEU A 1 179 ? -14.124 -17.265 44.094 1.00 79.44 179 LEU A O 1
ATOM 1509 N N . LEU A 1 180 ? -11.875 -17.130 43.931 1.00 75.00 180 LEU A N 1
ATOM 1510 C CA . LEU A 1 180 ? -11.555 -18.487 44.372 1.00 75.00 180 LEU A CA 1
ATOM 1511 C C . LEU A 1 180 ? -11.160 -18.551 45.860 1.00 75.00 180 LEU A C 1
ATOM 1513 O O . LEU A 1 180 ? -11.162 -19.653 46.413 1.00 75.00 180 LEU A O 1
ATOM 1517 N N . ASP A 1 181 ? -10.877 -17.400 46.479 1.00 54.00 181 ASP A N 1
ATOM 1518 C CA . ASP A 1 181 ? -10.739 -17.189 47.933 1.00 54.00 181 ASP A CA 1
ATOM 1519 C C . ASP A 1 181 ? -12.092 -16.874 48.607 1.00 54.00 181 ASP A C 1
ATOM 1521 O O . ASP A 1 181 ? -12.309 -17.347 49.751 1.00 54.00 181 ASP A O 1
#

Sequence (181 aa):
MERKYFGMRFAIPSGGSHKVTLPKTLVEEVWRRSSREGFPICFVLMENRVFIEDLDRMLSTDLYPPEILKEVEQDWLEYGWKVRAKKLRELDLQLMRGKINERVYDFECHRIHEAFVNYSKKFRRKLLECGICLSSMPSIEDLMVSMEILQRKEEEESFYELEENLKKIVNEEKLLESLLD

Secondary structure (DSSP, 8-state):
-----------EEETTEEE-PPPHHIIIIIS---TTS---EEEEEETTEEEEEEHHHHTT-TTS-HHHHHHHHHHHHHHHHHHHHHHHHHHHHHHHTTSS-HHHHHHHHHHHHHHHHHHHHHTHHHHHHTT--GGG-SSHHHHHHHHHHHHHHHHHHHHHHHHHHHHHHHHHHHHHHHHH-

pLDDT: mean 76.2, std 11.09, range [33.72, 95.56]

Foldseek 3Di:
DDDDDLDDFDFDDDDNDTDTDDDPCCQCPVVVHDPVDDFDWDWDQDPNDTDIGGPVVVLPDPPDDPVVVVVSLVCCVVVVLVVLLVVLVVLVVCPVVVVDDPVVSVVVLVVSLVVCLVVCVSSVVVCVVLVHHSVQPPDSVSSVVSSVSSVVVVVVVVVVVVVVVVVVVVVVVVVVVVVVD

Radius of gyration: 21.59 Å; chains: 1; bounding box: 54×38×68 Å